Protein AF-A0A7X5Q5X0-F1 (afdb_monomer)

Structure (mmCIF, N/CA/C/O backbone):
data_AF-A0A7X5Q5X0-F1
#
_entry.id   AF-A0A7X5Q5X0-F1
#
loop_
_atom_site.group_PDB
_atom_site.id
_atom_site.type_symbol
_atom_site.label_atom_id
_atom_site.label_alt_i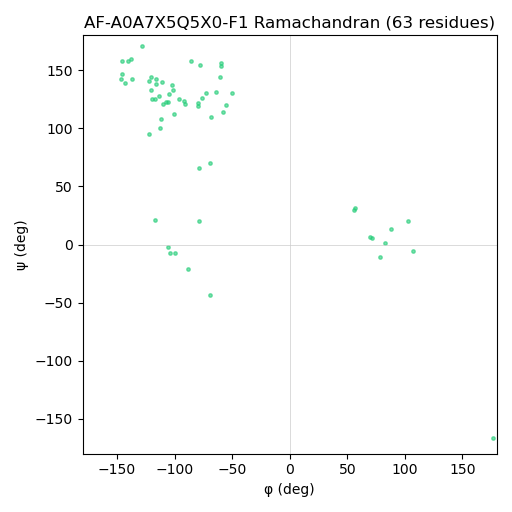d
_atom_site.label_comp_id
_atom_site.label_asym_id
_atom_site.label_entity_id
_atom_site.label_seq_id
_atom_site.pdbx_PDB_ins_code
_atom_site.Cartn_x
_atom_site.Cartn_y
_atom_site.Cartn_z
_atom_site.occupancy
_atom_site.B_iso_or_equiv
_atom_site.auth_seq_id
_atom_site.auth_comp_id
_atom_site.auth_asym_id
_atom_site.auth_atom_id
_atom_site.pdbx_PDB_model_num
ATOM 1 N N . PRO A 1 1 ? 15.435 9.067 4.326 1.00 50.38 1 PRO A N 1
ATOM 2 C CA . PRO A 1 1 ? 15.374 8.499 5.698 1.00 50.38 1 PRO A CA 1
ATOM 3 C C . PRO A 1 1 ? 14.126 7.618 5.907 1.00 50.38 1 PRO A C 1
ATOM 5 O O . PRO A 1 1 ? 13.005 8.102 5.754 1.00 50.38 1 PRO A O 1
ATOM 8 N N . LYS A 1 2 ? 14.314 6.335 6.260 1.00 58.97 2 LYS A N 1
ATOM 9 C CA . LYS A 1 2 ? 13.246 5.399 6.669 1.00 58.97 2 LYS A CA 1
ATOM 10 C C . LYS A 1 2 ? 12.683 5.816 8.038 1.00 58.97 2 LYS A C 1
ATOM 12 O O . LYS A 1 2 ? 12.964 5.193 9.055 1.00 58.97 2 LYS A O 1
ATOM 17 N N . ARG A 1 3 ? 11.953 6.935 8.098 1.00 67.88 3 ARG A N 1
ATOM 18 C CA . ARG A 1 3 ? 11.309 7.387 9.336 1.00 67.88 3 ARG A CA 1
ATOM 19 C C . ARG A 1 3 ? 10.190 6.404 9.660 1.00 67.88 3 ARG A C 1
ATOM 21 O O . ARG A 1 3 ? 9.199 6.344 8.935 1.00 67.88 3 ARG A O 1
ATOM 28 N N . LEU A 1 4 ? 10.383 5.622 10.715 1.00 70.69 4 LEU A N 1
ATOM 29 C CA . LEU A 1 4 ? 9.349 4.734 11.225 1.00 70.69 4 LEU A CA 1
ATOM 30 C C . LEU A 1 4 ? 8.133 5.569 11.659 1.00 70.69 4 LEU A C 1
ATOM 32 O O . LEU A 1 4 ? 8.308 6.694 12.153 1.00 70.69 4 LEU A O 1
ATOM 36 N N . PRO A 1 5 ? 6.906 5.063 11.456 1.00 81.38 5 PRO A N 1
ATOM 37 C CA . PRO A 1 5 ? 5.725 5.729 11.974 1.00 81.38 5 PRO A CA 1
ATOM 38 C C . PRO A 1 5 ? 5.804 5.847 13.505 1.00 81.38 5 PRO A C 1
ATOM 40 O O . PRO A 1 5 ? 6.474 5.067 14.184 1.00 81.38 5 PRO A O 1
ATOM 43 N N . LYS A 1 6 ? 5.133 6.863 14.061 1.00 87.50 6 LYS A N 1
ATOM 44 C CA . LYS A 1 6 ? 5.017 7.024 15.520 1.00 87.50 6 LYS A CA 1
ATOM 45 C C . LYS A 1 6 ? 4.320 5.796 16.127 1.00 87.50 6 LYS A C 1
ATOM 47 O O . LYS A 1 6 ? 3.540 5.130 15.449 1.00 87.50 6 LYS A O 1
ATOM 52 N N . LYS A 1 7 ? 4.552 5.526 17.418 1.00 87.75 7 LYS A N 1
ATOM 53 C CA . LYS A 1 7 ? 3.860 4.451 18.152 1.00 87.75 7 LYS A CA 1
ATOM 54 C C . LYS A 1 7 ? 2.342 4.553 17.941 1.00 87.75 7 LYS A C 1
ATOM 56 O O . LYS A 1 7 ? 1.774 5.627 18.117 1.00 87.75 7 LYS A O 1
ATOM 61 N N . GLY A 1 8 ? 1.712 3.437 17.573 1.00 85.69 8 GLY A N 1
ATOM 62 C CA . GLY A 1 8 ? 0.270 3.361 17.307 1.00 85.69 8 GLY A CA 1
ATOM 63 C C . GLY A 1 8 ? -0.163 3.808 15.906 1.00 85.69 8 GLY A C 1
ATOM 64 O O . GLY A 1 8 ? -1.354 3.776 15.619 1.00 85.69 8 GLY A O 1
ATOM 65 N N . ILE A 1 9 ? 0.769 4.200 15.030 1.00 87.81 9 ILE A N 1
ATOM 66 C CA . ILE A 1 9 ? 0.489 4.529 13.629 1.00 87.81 9 ILE A CA 1
ATOM 67 C C . ILE A 1 9 ? 0.983 3.393 12.732 1.00 87.81 9 ILE A C 1
ATOM 69 O O . ILE A 1 9 ? 2.142 2.988 12.814 1.00 87.81 9 ILE A O 1
ATOM 73 N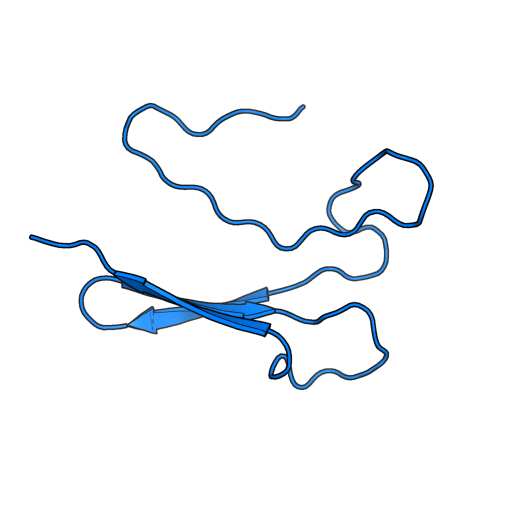 N . LEU A 1 10 ? 0.116 2.916 11.840 1.00 88.75 10 LEU A N 1
ATOM 74 C CA . LEU A 1 10 ? 0.483 2.012 10.755 1.00 88.75 10 LEU A CA 1
ATOM 75 C C . LEU A 1 10 ? 0.726 2.831 9.482 1.00 88.75 10 LEU A C 1
ATOM 77 O O . LEU A 1 10 ? -0.137 3.600 9.064 1.00 88.75 10 LEU A O 1
ATOM 81 N N . GLY A 1 11 ? 1.904 2.680 8.879 1.00 88.62 11 GLY A N 1
ATOM 82 C CA . GLY A 1 11 ? 2.232 3.261 7.577 1.00 88.62 11 GLY A CA 1
ATOM 83 C C . GLY A 1 11 ? 2.426 2.156 6.546 1.00 88.62 11 GLY A C 1
ATOM 84 O O . GLY A 1 11 ? 3.217 1.248 6.781 1.00 88.62 11 GLY A O 1
ATOM 85 N N . ILE A 1 12 ? 1.725 2.251 5.419 1.00 90.62 12 ILE A N 1
ATOM 86 C CA . ILE A 1 12 ? 1.773 1.290 4.309 1.00 90.62 12 ILE A CA 1
ATOM 87 C C . ILE A 1 12 ? 2.322 2.005 3.082 1.00 90.62 12 ILE A C 1
ATOM 89 O O . ILE A 1 12 ? 1.987 3.166 2.847 1.00 90.62 12 ILE A O 1
ATOM 93 N N . LYS A 1 13 ? 3.199 1.332 2.335 1.00 87.62 13 LYS A N 1
ATOM 94 C CA . LYS A 1 13 ? 3.842 1.884 1.144 1.00 87.62 13 LYS A CA 1
ATOM 95 C C . LYS A 1 13 ? 3.994 0.798 0.080 1.00 87.62 13 LYS A C 1
ATOM 97 O O . LYS A 1 13 ? 4.363 -0.318 0.428 1.00 87.62 13 LYS A O 1
ATOM 102 N N . ASN A 1 14 ? 3.746 1.156 -1.176 1.00 86.88 14 ASN A N 1
ATOM 103 C CA . ASN A 1 14 ? 4.070 0.343 -2.339 1.00 86.88 14 ASN A CA 1
ATOM 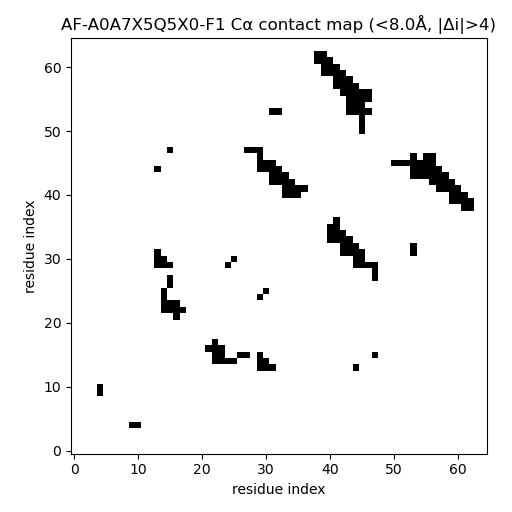104 C C . ASN A 1 14 ? 5.474 0.753 -2.778 1.00 86.88 14 ASN A C 1
ATOM 106 O O . ASN A 1 14 ? 5.726 1.943 -2.978 1.00 86.88 14 ASN A O 1
ATOM 110 N N . ILE A 1 15 ? 6.397 -0.200 -2.791 1.00 84.12 15 ILE A N 1
ATOM 111 C CA . ILE A 1 15 ? 7.816 0.047 -3.017 1.00 84.12 15 ILE A CA 1
ATOM 112 C C . ILE A 1 15 ? 8.432 -1.127 -3.768 1.00 84.12 15 ILE A C 1
ATOM 114 O O . ILE A 1 15 ? 8.102 -2.275 -3.477 1.00 84.12 15 ILE A O 1
ATOM 118 N N . TRP A 1 16 ? 9.361 -0.840 -4.676 1.00 79.06 16 TRP A N 1
ATOM 119 C CA . TRP A 1 16 ? 10.031 -1.851 -5.490 1.00 79.06 16 TRP A CA 1
ATOM 120 C C . TRP A 1 16 ? 11.540 -1.822 -5.262 1.00 79.06 16 TRP A C 1
ATOM 122 O O . TRP A 1 16 ? 12.130 -0.756 -5.086 1.00 79.06 16 TRP A O 1
ATOM 132 N N . ASP A 1 17 ? 12.161 -2.997 -5.282 1.00 76.62 17 ASP A N 1
ATOM 133 C CA . ASP A 1 17 ? 13.609 -3.135 -5.412 1.00 76.62 17 ASP A CA 1
ATOM 134 C C . ASP A 1 17 ? 13.913 -3.485 -6.870 1.00 76.62 17 ASP A C 1
ATOM 136 O O . ASP A 1 17 ? 13.572 -4.570 -7.335 1.00 76.62 17 ASP A O 1
ATOM 140 N N . ALA A 1 18 ? 14.548 -2.567 -7.600 1.00 69.31 18 ALA A N 1
ATOM 141 C CA . ALA A 1 18 ? 14.932 -2.771 -8.998 1.00 69.31 18 ALA A CA 1
ATOM 142 C C . ALA A 1 18 ? 16.206 -3.635 -9.156 1.00 69.31 18 ALA A C 1
ATOM 144 O O . ALA A 1 18 ? 16.886 -3.562 -10.178 1.00 69.31 18 ALA A O 1
ATOM 145 N N . GLY A 1 19 ? 16.568 -4.419 -8.134 1.00 69.25 19 GLY A N 1
ATOM 146 C CA . GLY A 1 19 ? 17.760 -5.268 -8.112 1.00 69.25 19 GLY A CA 1
ATOM 147 C C . GLY A 1 19 ? 19.019 -4.565 -7.596 1.00 69.25 19 GLY A C 1
ATOM 148 O O . GLY A 1 19 ? 20.120 -5.085 -7.766 1.00 69.25 19 GLY A O 1
ATOM 149 N N . SER A 1 20 ? 18.880 -3.393 -6.968 1.00 67.12 20 SER A N 1
ATOM 150 C CA . SER A 1 20 ? 19.996 -2.613 -6.413 1.00 67.12 20 SER A CA 1
ATOM 151 C C . SER A 1 20 ? 20.164 -2.798 -4.900 1.00 67.12 20 SER A C 1
ATOM 153 O O . SER A 1 20 ? 21.118 -2.280 -4.316 1.00 67.12 20 SER A O 1
ATOM 155 N N . GLY A 1 21 ? 19.232 -3.500 -4.242 1.00 66.44 21 GLY A N 1
ATOM 156 C CA . GLY A 1 21 ? 19.195 -3.630 -2.783 1.00 66.44 21 GLY A CA 1
ATOM 157 C C . GLY A 1 21 ? 18.772 -2.339 -2.071 1.00 66.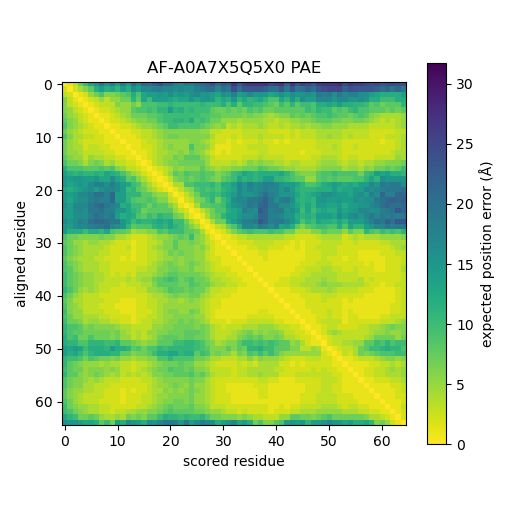44 21 GLY A C 1
ATOM 158 O O . GLY A 1 21 ? 18.810 -2.261 -0.839 1.00 66.44 21 GLY A O 1
ATOM 159 N N . SER A 1 22 ? 18.383 -1.311 -2.832 1.00 60.94 22 SER A N 1
ATOM 160 C CA . SER A 1 22 ? 17.892 -0.028 -2.340 1.00 60.94 22 SER A CA 1
ATOM 161 C C . SER A 1 22 ? 16.498 0.238 -2.879 1.00 60.94 22 SER A C 1
ATOM 163 O O . SER A 1 22 ? 16.172 -0.058 -4.023 1.00 60.94 22 SER A O 1
ATOM 165 N N . VAL A 1 23 ? 15.668 0.805 -2.010 1.00 60.25 23 VAL A N 1
ATOM 166 C CA . VAL A 1 23 ? 14.255 1.025 -2.276 1.00 60.25 23 VAL A CA 1
ATOM 167 C C . VAL A 1 23 ? 14.022 2.524 -2.362 1.00 60.25 23 VAL A C 1
ATOM 169 O O . VAL A 1 23 ? 13.951 3.202 -1.329 1.00 60.25 23 VAL A O 1
ATOM 172 N N . ASP A 1 24 ? 13.938 3.039 -3.581 1.00 56.03 24 ASP A N 1
ATOM 173 C CA . ASP A 1 24 ? 13.703 4.455 -3.831 1.00 56.03 24 ASP A CA 1
ATOM 174 C C . ASP A 1 24 ? 12.198 4.717 -3.979 1.00 56.03 24 ASP A C 1
ATOM 176 O O . ASP A 1 24 ? 11.500 4.121 -4.798 1.00 56.03 24 ASP A O 1
ATOM 180 N N . PHE A 1 25 ? 11.666 5.618 -3.149 1.00 52.03 25 PHE A N 1
ATOM 181 C CA . PHE A 1 25 ? 10.283 6.079 -3.290 1.00 52.03 25 PHE A CA 1
ATOM 182 C C . PHE A 1 25 ? 10.137 6.815 -4.621 1.00 52.03 25 PHE A C 1
ATOM 184 O O . PHE A 1 25 ? 10.937 7.706 -4.890 1.00 52.03 25 PHE A O 1
ATOM 191 N N . TRP A 1 26 ? 9.105 6.478 -5.404 1.00 53.16 26 TRP A N 1
ATOM 192 C CA . TRP A 1 26 ? 8.857 6.999 -6.761 1.00 53.16 26 TRP A CA 1
ATOM 193 C C . TRP A 1 26 ? 9.837 6.540 -7.847 1.00 53.16 26 TRP A C 1
ATOM 195 O O . TRP A 1 26 ? 9.737 6.996 -8.984 1.00 53.16 26 TRP A O 1
ATOM 205 N N . PHE A 1 27 ? 10.751 5.617 -7.549 1.00 55.12 27 PHE A N 1
ATOM 206 C CA . PHE A 1 27 ? 11.579 5.013 -8.586 1.00 55.12 27 PHE A CA 1
ATOM 207 C C . PHE A 1 27 ? 10.758 3.989 -9.368 1.00 55.12 27 PHE A C 1
ATOM 209 O O . PHE A 1 27 ? 10.121 3.114 -8.786 1.00 55.12 27 PHE A O 1
ATOM 216 N N . GLY A 1 28 ? 10.721 4.140 -10.690 1.00 61.50 28 GLY A N 1
ATOM 217 C CA . GLY A 1 28 ? 10.046 3.209 -11.596 1.00 61.50 28 GLY A CA 1
ATOM 218 C C . GLY A 1 28 ? 8.521 3.325 -11.687 1.00 61.50 28 GLY A C 1
ATOM 219 O O . GLY A 1 28 ? 7.963 2.747 -12.606 1.00 61.50 28 GLY A O 1
ATOM 220 N N . GLY A 1 29 ? 7.844 4.087 -10.818 1.00 72.69 29 GLY A N 1
ATOM 221 C CA . GLY A 1 29 ? 6.382 4.247 -10.883 1.00 72.69 29 GLY A CA 1
ATOM 222 C C . GLY A 1 29 ? 5.578 3.436 -9.861 1.00 72.69 29 GLY A C 1
ATOM 223 O O . GLY A 1 29 ? 4.381 3.247 -10.062 1.00 72.69 29 GLY A O 1
ATOM 224 N N . ALA A 1 30 ? 6.190 2.992 -8.755 1.00 83.81 30 ALA A N 1
ATOM 225 C CA . ALA A 1 30 ? 5.459 2.381 -7.641 1.00 83.81 30 ALA A CA 1
ATOM 226 C C . ALA A 1 30 ? 4.392 3.341 -7.089 1.00 83.81 30 ALA A C 1
ATOM 228 O O . ALA A 1 30 ? 4.714 4.387 -6.516 1.00 83.81 30 ALA A O 1
ATOM 229 N N . ALA A 1 31 ? 3.123 2.977 -7.252 1.00 86.50 31 ALA A N 1
ATOM 230 C CA . ALA A 1 31 ? 1.968 3.804 -6.943 1.00 86.50 31 ALA A CA 1
ATOM 231 C C . ALA A 1 31 ? 0.871 2.986 -6.246 1.00 86.50 31 ALA A C 1
ATOM 233 O O . ALA A 1 31 ? 0.835 1.758 -6.294 1.00 86.50 31 ALA A O 1
ATOM 234 N N . MET A 1 32 ? -0.030 3.671 -5.545 1.00 91.00 32 MET A N 1
ATOM 235 C CA . MET A 1 32 ? -1.208 3.034 -4.961 1.00 91.00 32 MET A CA 1
ATOM 236 C C . MET A 1 32 ? -2.399 3.979 -4.975 1.00 91.00 32 MET A C 1
ATOM 238 O O . MET A 1 32 ? -2.242 5.183 -4.754 1.00 91.00 32 MET A O 1
ATOM 242 N N . ILE A 1 33 ? -3.586 3.410 -5.137 1.00 94.50 33 ILE A N 1
ATOM 243 C CA . ILE A 1 33 ? -4.858 4.079 -4.887 1.00 94.50 33 ILE A CA 1
ATOM 244 C C . ILE A 1 33 ? -5.369 3.604 -3.525 1.00 94.50 33 ILE A C 1
ATOM 246 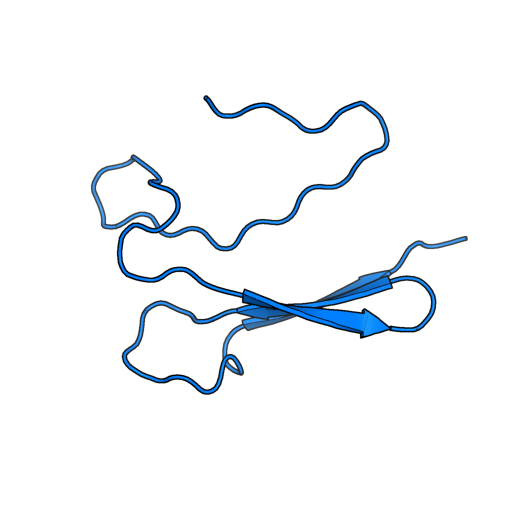O O . ILE A 1 33 ? -5.343 2.412 -3.210 1.00 94.50 33 ILE A O 1
ATOM 250 N N . ILE A 1 34 ? -5.808 4.551 -2.694 1.00 96.31 34 ILE A N 1
ATOM 251 C CA . ILE A 1 34 ? -6.363 4.269 -1.368 1.00 96.31 34 ILE A CA 1
ATOM 252 C C . ILE A 1 34 ? -7.858 4.566 -1.398 1.00 96.31 34 ILE A C 1
ATOM 254 O O . ILE A 1 34 ? -8.268 5.697 -1.647 1.00 96.31 34 ILE A O 1
ATOM 258 N N . GLU A 1 35 ? -8.653 3.548 -1.095 1.00 97.69 35 GLU A N 1
ATOM 259 C CA . GLU A 1 35 ? -10.097 3.635 -0.910 1.00 97.69 35 GLU A CA 1
ATOM 260 C C . GLU A 1 35 ? -10.400 3.540 0.595 1.00 97.69 35 GLU A C 1
ATOM 262 O O . GLU A 1 35 ? -10.004 2.580 1.265 1.00 97.69 35 GLU A O 1
ATOM 267 N N . GLU A 1 36 ? -11.078 4.543 1.154 1.00 97.12 36 GLU A N 1
ATOM 268 C CA . GLU A 1 36 ? -11.582 4.472 2.531 1.00 97.12 36 GLU A CA 1
ATOM 269 C C . GLU A 1 36 ? -12.777 3.506 2.573 1.00 97.12 36 GLU A C 1
ATOM 271 O O . GLU A 1 36 ? -13.701 3.613 1.768 1.00 97.12 36 GLU A O 1
ATOM 276 N N . VAL A 1 37 ? -12.771 2.562 3.516 1.00 96.38 37 VAL A N 1
ATOM 277 C CA . VAL A 1 37 ? -13.858 1.589 3.713 1.00 96.38 37 VAL A CA 1
ATOM 278 C C . VAL A 1 37 ? -14.301 1.596 5.173 1.00 96.38 37 VAL A C 1
ATOM 280 O O . VAL A 1 37 ? -13.657 2.200 6.033 1.00 96.38 37 VAL A O 1
ATOM 283 N N . GLU A 1 38 ? -15.397 0.909 5.492 1.00 95.81 38 GLU A N 1
ATOM 284 C CA . GLU A 1 38 ? -15.836 0.800 6.883 1.00 95.81 38 GLU A CA 1
ATOM 285 C C . GLU A 1 38 ? -14.716 0.228 7.770 1.00 95.81 38 GLU A C 1
ATOM 287 O O . GLU A 1 38 ? -14.227 -0.887 7.558 1.00 95.81 38 GLU A O 1
ATOM 292 N N . ASN A 1 39 ? -14.318 1.017 8.774 1.00 94.88 39 ASN A N 1
ATOM 293 C CA . ASN A 1 39 ? -13.328 0.656 9.786 1.00 94.88 39 ASN A CA 1
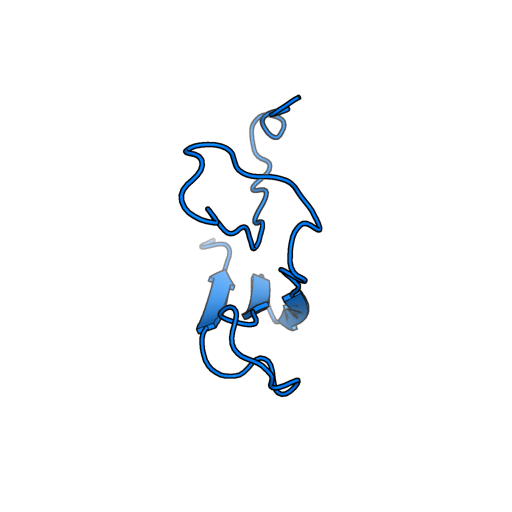ATOM 294 C C . ASN A 1 39 ? -11.947 0.249 9.215 1.00 94.88 39 ASN A C 1
ATOM 296 O O . ASN A 1 39 ? -11.235 -0.593 9.779 1.00 94.88 39 ASN A O 1
ATOM 300 N N . GLY A 1 40 ? -11.551 0.833 8.080 1.00 95.19 40 GLY A N 1
ATOM 301 C CA . GLY A 1 40 ? -10.297 0.476 7.432 1.00 95.19 40 GLY A CA 1
ATOM 302 C C . GLY A 1 40 ? -10.036 1.182 6.110 1.00 95.19 40 GLY A C 1
ATOM 303 O O . GLY A 1 40 ? -10.699 2.146 5.746 1.00 95.19 40 GLY A O 1
ATOM 304 N N . ARG A 1 41 ? -9.049 0.663 5.381 1.00 97.69 41 ARG A N 1
ATOM 305 C CA . ARG A 1 41 ? -8.662 1.129 4.045 1.00 97.69 41 ARG A CA 1
ATOM 306 C C . ARG A 1 41 ? -8.407 -0.050 3.128 1.00 97.69 41 ARG A C 1
ATOM 308 O O . ARG A 1 41 ? -7.834 -1.052 3.568 1.00 97.69 41 ARG A O 1
ATOM 315 N N . ARG A 1 42 ? -8.791 0.090 1.864 1.00 97.88 42 ARG A N 1
ATOM 316 C CA . ARG A 1 42 ? -8.378 -0.794 0.778 1.00 97.88 42 ARG A CA 1
ATOM 317 C C . ARG A 1 42 ? -7.289 -0.116 -0.044 1.00 97.88 42 ARG A C 1
ATOM 319 O O . ARG A 1 42 ? -7.353 1.080 -0.318 1.00 97.88 42 ARG A O 1
ATOM 326 N N . TYR A 1 43 ? -6.284 -0.900 -0.394 1.00 97.00 43 TYR A N 1
ATOM 327 C CA . TYR A 1 43 ? -5.108 -0.484 -1.137 1.00 97.00 43 TYR A CA 1
ATOM 328 C C . TYR A 1 43 ? -5.089 -1.248 -2.453 1.00 97.00 43 TYR A C 1
ATOM 330 O O . TYR A 1 43 ? -5.144 -2.478 -2.436 1.00 97.00 43 TYR A O 1
ATOM 338 N N . TRP A 1 44 ? -5.023 -0.502 -3.548 1.00 96.31 44 TRP A N 1
ATOM 339 C CA . TRP A 1 44 ? -4.902 -0.992 -4.916 1.00 96.31 44 TRP A CA 1
ATOM 340 C C . TRP A 1 44 ? -3.512 -0.589 -5.403 1.00 96.31 44 TRP A C 1
ATOM 342 O O . TRP A 1 44 ? -3.231 0.604 -5.538 1.00 96.31 44 TRP A O 1
ATOM 352 N N . CYS A 1 45 ? -2.608 -1.550 -5.546 1.00 92.75 45 CYS A N 1
ATOM 353 C CA . CYS A 1 45 ? -1.202 -1.313 -5.863 1.00 92.75 45 CYS A CA 1
ATOM 354 C C . CYS A 1 45 ? -0.901 -1.814 -7.275 1.00 92.75 45 CYS A C 1
ATOM 356 O O . CYS A 1 45 ? -1.338 -2.902 -7.632 1.00 92.75 45 CYS A O 1
ATOM 358 N N . ASN A 1 46 ? -0.104 -1.064 -8.034 1.00 90.25 46 ASN A N 1
ATOM 359 C CA . ASN A 1 46 ? 0.511 -1.603 -9.243 1.00 90.25 46 ASN A CA 1
ATOM 360 C C . ASN A 1 46 ? 1.716 -2.489 -8.885 1.00 90.25 46 ASN A C 1
ATOM 362 O O . ASN A 1 46 ? 2.353 -2.309 -7.836 1.00 90.25 46 ASN A O 1
ATOM 366 N N . ASP A 1 47 ? 2.034 -3.433 -9.760 1.00 86.12 47 ASP A N 1
ATOM 367 C CA . ASP A 1 47 ? 3.011 -4.495 -9.507 1.00 86.12 47 ASP A CA 1
ATOM 368 C C . ASP A 1 47 ? 4.357 -4.301 -10.239 1.00 86.12 47 ASP A C 1
ATOM 370 O O . ASP A 1 47 ? 5.295 -5.070 -10.029 1.00 86.12 47 ASP A O 1
ATOM 374 N N . GLY A 1 48 ? 4.474 -3.242 -11.046 1.00 80.62 48 GLY A N 1
ATOM 375 C CA . GLY A 1 48 ? 5.669 -2.934 -11.834 1.00 80.62 48 GLY A CA 1
ATOM 376 C C . GLY A 1 48 ? 5.527 -3.189 -13.330 1.00 80.62 48 GLY A C 1
ATOM 377 O O . GLY A 1 48 ? 6.441 -2.831 -14.078 1.00 80.62 48 GLY A O 1
ATOM 378 N N . HIS A 1 49 ? 4.409 -3.757 -13.779 1.00 82.38 49 HIS A N 1
ATOM 379 C CA . HIS A 1 49 ? 4.114 -3.944 -15.194 1.00 82.38 49 HIS A CA 1
ATOM 380 C C . HIS A 1 49 ? 3.463 -2.698 -15.822 1.00 82.38 49 HIS A C 1
ATOM 382 O O . HIS A 1 49 ? 2.959 -1.820 -15.117 1.00 82.38 49 HIS A O 1
ATOM 388 N N . PRO A 1 50 ? 3.556 -2.549 -17.160 1.00 75.31 50 PRO A N 1
ATOM 389 C CA . PRO A 1 50 ? 3.032 -1.393 -17.877 1.00 75.31 50 PRO A CA 1
ATOM 390 C C . PRO A 1 50 ? 1.515 -1.498 -18.080 1.00 75.31 50 PRO A C 1
ATOM 392 O O . PRO A 1 50 ? 1.030 -1.590 -19.209 1.00 75.31 50 PRO A O 1
ATOM 395 N N . ASP A 1 51 ? 0.773 -1.450 -16.984 1.00 81.19 51 ASP A N 1
ATOM 396 C CA . ASP A 1 51 ? -0.667 -1.254 -16.974 1.00 81.19 51 ASP A CA 1
ATOM 397 C C . ASP A 1 51 ? -1.075 -0.326 -15.814 1.00 81.19 51 ASP A C 1
ATOM 399 O O . ASP A 1 51 ? -0.321 -0.072 -14.871 1.00 81.19 51 ASP A O 1
ATOM 403 N N . GLU A 1 52 ? -2.248 0.290 -15.956 1.00 76.94 5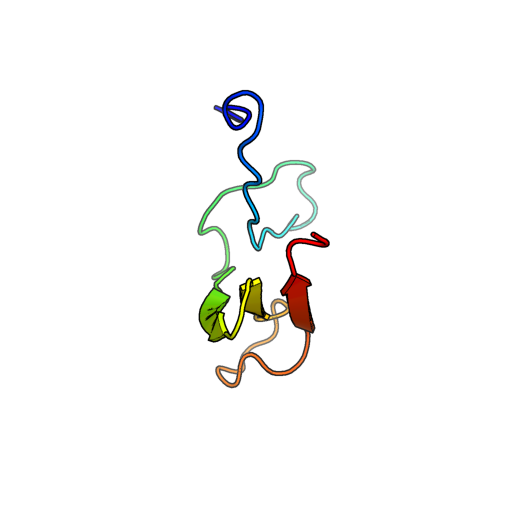2 GLU A N 1
ATOM 404 C CA . GLU A 1 52 ? -2.734 1.353 -15.068 1.00 76.94 52 GLU A CA 1
ATOM 405 C C . GLU A 1 52 ? -4.019 0.943 -14.326 1.00 76.94 52 GLU A C 1
ATOM 407 O O . GLU A 1 52 ? -4.786 1.808 -13.899 1.00 76.94 52 GLU A O 1
ATOM 412 N N . ASN A 1 53 ? -4.305 -0.359 -14.193 1.00 89.12 53 ASN A N 1
ATOM 413 C CA . ASN A 1 53 ? -5.565 -0.831 -13.600 1.00 89.12 53 ASN A CA 1
ATOM 414 C C . ASN A 1 53 ? -5.504 -0.990 -12.062 1.00 89.12 53 ASN A C 1
ATOM 416 O O . ASN A 1 53 ? -6.549 -0.923 -11.414 1.00 89.12 53 ASN A O 1
ATOM 420 N N . PHE A 1 54 ? -4.302 -1.127 -11.481 1.00 92.00 54 PHE A N 1
ATOM 421 C CA . PHE A 1 54 ? -4.052 -1.318 -10.045 1.00 92.00 54 PHE A CA 1
ATOM 422 C C . PHE A 1 54 ? -4.776 -2.533 -9.426 1.00 92.00 54 PHE A C 1
ATOM 424 O O . PHE A 1 54 ? -5.113 -2.500 -8.238 1.00 92.00 54 PHE A O 1
ATOM 431 N N . ASP A 1 55 ? -5.038 -3.595 -10.194 1.00 92.75 55 ASP A N 1
ATOM 432 C CA . ASP A 1 55 ? -5.846 -4.738 -9.740 1.00 92.75 55 ASP A CA 1
ATOM 433 C C . ASP A 1 55 ? -5.051 -6.009 -9.380 1.00 92.75 55 ASP A C 1
ATOM 435 O O . ASP A 1 55 ? -5.619 -6.915 -8.762 1.00 92.75 55 ASP A O 1
ATOM 439 N N . ASP A 1 56 ? -3.738 -6.046 -9.630 1.00 87.88 56 ASP A N 1
ATOM 440 C CA . ASP A 1 56 ? -2.894 -7.211 -9.324 1.00 87.88 56 ASP A CA 1
ATOM 441 C C . ASP A 1 56 ? -2.703 -7.438 -7.821 1.00 87.88 56 ASP A C 1
ATOM 443 O O . ASP A 1 56 ? -2.753 -8.566 -7.319 1.00 87.88 56 ASP A O 1
ATOM 447 N N . ILE A 1 57 ? -2.464 -6.355 -7.072 1.00 92.19 57 ILE A N 1
ATOM 448 C CA . ILE A 1 57 ? -2.203 -6.406 -5.632 1.00 92.19 57 ILE A CA 1
ATOM 449 C C . ILE A 1 57 ? -3.231 -5.543 -4.912 1.00 92.19 57 ILE A C 1
ATOM 451 O O . ILE A 1 57 ? -3.056 -4.337 -4.718 1.00 92.19 57 ILE A O 1
ATOM 455 N N . VAL A 1 58 ? -4.291 -6.205 -4.449 1.00 96.12 58 VAL A N 1
ATOM 456 C CA . VAL A 1 58 ? -5.393 -5.572 -3.721 1.00 96.12 58 VAL A CA 1
ATOM 457 C C . VAL A 1 58 ? -5.522 -6.172 -2.331 1.00 96.12 58 VAL A C 1
ATOM 459 O O . VAL A 1 58 ? -5.695 -7.379 -2.162 1.00 96.12 58 VAL A O 1
ATOM 462 N N . PHE A 1 59 ? -5.481 -5.329 -1.302 1.00 97.19 59 PHE A N 1
ATOM 463 C CA . PHE A 1 5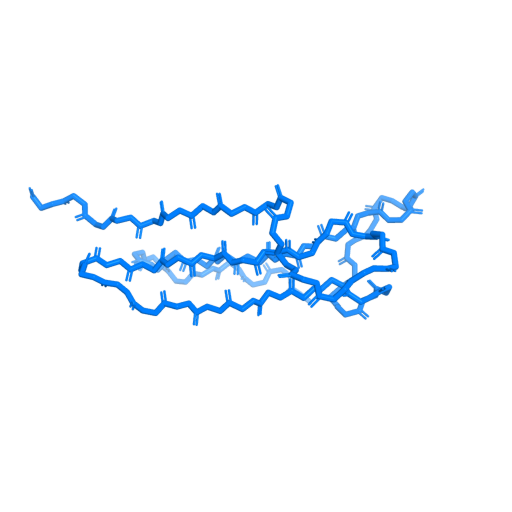9 ? -5.676 -5.783 0.075 1.00 97.19 59 PHE A CA 1
ATOM 464 C C . PHE A 1 59 ? -6.399 -4.749 0.931 1.00 97.19 59 PHE A C 1
ATOM 466 O O . PHE A 1 59 ? -6.422 -3.556 0.642 1.00 97.19 59 PHE A O 1
ATOM 473 N N . THR A 1 60 ? -7.021 -5.221 2.012 1.00 97.44 60 THR A N 1
ATOM 474 C CA . THR A 1 60 ? -7.755 -4.376 2.960 1.00 97.44 60 THR A CA 1
ATOM 475 C C . THR A 1 60 ? -7.156 -4.512 4.349 1.00 97.44 60 THR A C 1
ATOM 477 O O . THR A 1 60 ? -6.958 -5.622 4.838 1.00 97.44 60 THR A O 1
ATOM 480 N N . VAL A 1 61 ? -6.922 -3.383 5.011 1.00 96.50 61 VAL A N 1
ATOM 481 C CA . VAL A 1 61 ? -6.546 -3.345 6.425 1.00 96.50 61 VAL A CA 1
ATOM 482 C C . VAL A 1 61 ? -7.725 -2.831 7.225 1.00 96.50 61 VAL A C 1
ATOM 484 O O . VAL A 1 61 ? -8.208 -1.727 6.980 1.00 96.50 61 VAL A O 1
ATOM 487 N N . ARG A 1 62 ? -8.173 -3.636 8.190 1.00 95.31 62 ARG A N 1
ATOM 488 C CA . ARG A 1 62 ? -9.259 -3.296 9.111 1.00 95.31 62 ARG A CA 1
ATOM 489 C C . ARG A 1 62 ? -8.741 -3.224 10.534 1.00 95.31 62 ARG A C 1
ATOM 491 O O . ARG A 1 62 ? -7.909 -4.035 10.941 1.00 95.31 62 ARG A O 1
ATOM 498 N N . LYS A 1 63 ? -9.262 -2.277 11.305 1.00 91.69 63 LYS A N 1
ATOM 499 C CA . LYS A 1 63 ? -9.029 -2.247 12.746 1.00 91.69 63 LYS A CA 1
ATOM 500 C C . LYS A 1 63 ? -9.965 -3.257 13.405 1.00 91.69 63 LYS A C 1
ATOM 502 O O . LYS A 1 63 ? -11.177 -3.128 13.299 1.00 91.69 63 LYS A O 1
ATOM 507 N N . ILE A 1 64 ? -9.420 -4.260 14.083 1.00 88.81 64 ILE A N 1
ATOM 508 C CA . ILE A 1 64 ? -10.238 -5.158 14.905 1.00 88.81 64 ILE A CA 1
ATOM 509 C C . ILE A 1 64 ? -10.514 -4.428 16.221 1.00 88.81 64 ILE A C 1
ATOM 511 O O . ILE A 1 64 ? -9.577 -3.970 16.879 1.00 88.81 64 ILE A O 1
ATOM 515 N N . THR A 1 65 ? -11.792 -4.241 16.533 1.00 76.69 65 THR A N 1
ATOM 516 C CA . THR A 1 65 ? -12.280 -3.687 17.804 1.00 76.69 65 THR A CA 1
ATOM 517 C C . THR A 1 65 ? -12.631 -4.798 18.766 1.00 76.69 65 THR A C 1
ATOM 519 O O . THR A 1 65 ? -13.255 -5.772 18.288 1.00 76.69 65 THR A O 1
#

Radius of gyration: 13.55 Å; Cα contacts (8 Å, |Δi|>4): 89; chains: 1; bounding box: 36×16×36 Å

Solvent-accessible surface area (backbone atoms only — not comparable to full-atom values): 4478 Å² total; per-residue (Å²): 131,93,74,72,65,60,93,96,51,88,80,87,82,65,77,54,67,89,80,73,88,51,74,50,86,69,54,94,66,48,41,71,50,78,45,85,47,91,66,36,38,34,40,26,23,54,87,83,64,103,68,88,79,32,69,87,45,66,52,72,53,66,70,87,128

Nearest PDB structures (foldseek):
  4u2i-assembly2_C  TM=6.447E-01  e=4.597E+00  Chlamydomonas reinhardtii
  7fik-assembly1_b  TM=5.958E-01  e=2.946E+00  Xenopus laevis
  7tdz-assembly1_C  TM=4.606E-01  e=1.772E+00  Xenopus laevis

Secondary struct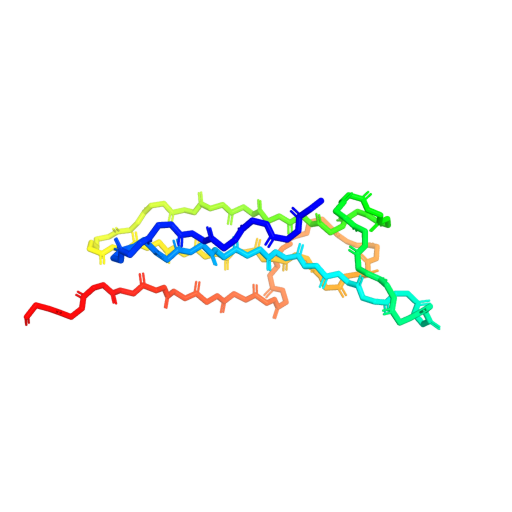ure (DSSP, 8-state):
---PPPTT----------SSS---TTSTT--EEEEEETTEEEEEE--SSS-----SEEEEEE---

pLDDT: mean 82.79, std 13.61, range [50.38, 97.88]

Foldseek 3Di:
DPDDDDPPDDDDFQWDDPPPPDTDDCPQHWDWDWDDDVQWIKIQTDDNDPDDPSHPDIDIDHDDD

Mean predicted aligned error: 6.47 Å

Sequence (65 aa):
PKRLPKKGILGIKNIWDAGSGSVDFWFGGAAMIIEEVENGRRYWCNDGHPDENFDDIVFTVRKIT